Protein AF-A0A8X7CN36-F1 (afdb_monomer)

Sequence (92 aa):
MEANLSTENLKYYPFKGFSLCVLTKSRQVASGILIGVKRELTAEFRIIKAMGVDSDKSEIVHLDVWKCGVHFKNLATYSPPCNHPDFSYVKH

Radius of gyration: 14.41 Å; Cα contacts (8 Å, |Δi|>4): 148; chains: 1; bounding box: 29×36×37 Å

Organism: NCBI:txid2747483

Foldseek 3Di:
DDPQDDPVNVVVVDPPQWDWDKDGADPVDPDIDIDTDGPPKDKDKDWLDHQDPDQARKTKIWMWIDDPNDIDIDIDMDGDPPGDHDCPSDDD

Structure (mmCIF, N/CA/C/O backbone):
data_AF-A0A8X7CN36-F1
#
_entry.id   AF-A0A8X7CN36-F1
#
loop_
_atom_site.group_PDB
_atom_site.id
_atom_site.type_symbol
_atom_site.label_atom_id
_atom_site.label_alt_id
_atom_site.label_comp_id
_atom_site.label_asym_id
_atom_site.label_entity_id
_atom_site.label_seq_id
_atom_site.pdbx_PDB_ins_code
_atom_site.Cartn_x
_atom_site.Cartn_y
_atom_site.Cartn_z
_atom_site.occupancy
_atom_site.B_iso_or_equiv
_atom_site.auth_seq_id
_atom_site.auth_comp_id
_atom_site.auth_asym_id
_atom_site.auth_atom_id
_atom_site.pdbx_PDB_model_num
ATOM 1 N N . MET A 1 1 ? 10.606 21.167 -10.431 1.00 37.94 1 MET A N 1
ATOM 2 C CA . MET A 1 1 ? 10.947 20.744 -9.056 1.00 37.94 1 MET A CA 1
ATOM 3 C C . MET A 1 1 ? 10.173 19.466 -8.785 1.00 37.94 1 MET A C 1
ATOM 5 O O . MET A 1 1 ? 8.960 19.531 -8.647 1.00 37.94 1 MET A O 1
ATOM 9 N N . GLU A 1 2 ? 10.818 18.300 -8.861 1.00 37.31 2 GLU A N 1
ATOM 10 C CA . GLU A 1 2 ? 10.119 17.027 -8.649 1.00 37.31 2 GLU A CA 1
ATOM 11 C C . GLU A 1 2 ? 9.803 16.815 -7.166 1.00 37.31 2 GLU A C 1
ATOM 13 O O . GLU A 1 2 ? 10.691 16.903 -6.314 1.00 37.31 2 GLU A O 1
ATOM 18 N N . ALA A 1 3 ? 8.542 16.497 -6.871 1.00 41.00 3 ALA A N 1
ATOM 19 C CA . ALA A 1 3 ? 8.072 16.140 -5.540 1.00 41.00 3 ALA A CA 1
ATOM 20 C C . ALA A 1 3 ? 8.697 14.801 -5.105 1.00 41.00 3 ALA A C 1
ATOM 22 O O . ALA A 1 3 ? 8.215 13.719 -5.430 1.00 41.00 3 ALA A O 1
ATOM 23 N N . ASN A 1 4 ? 9.827 14.874 -4.405 1.00 56.81 4 ASN A N 1
ATOM 24 C CA . ASN A 1 4 ? 10.488 13.735 -3.776 1.00 56.81 4 ASN A CA 1
ATOM 25 C C . ASN A 1 4 ? 10.044 13.670 -2.308 1.00 56.81 4 ASN A C 1
ATOM 27 O O . ASN A 1 4 ? 10.726 14.185 -1.421 1.00 56.81 4 ASN A O 1
ATOM 31 N N . LEU A 1 5 ? 8.880 13.083 -2.033 1.00 60.81 5 LEU A N 1
ATOM 32 C CA . LEU A 1 5 ? 8.496 12.769 -0.657 1.00 60.81 5 LEU A CA 1
ATOM 33 C C . LEU A 1 5 ? 9.315 11.558 -0.185 1.00 60.81 5 LEU A C 1
ATOM 35 O O . LEU A 1 5 ? 8.963 10.416 -0.463 1.00 60.81 5 LEU A O 1
ATOM 39 N N . SER A 1 6 ? 10.437 11.810 0.492 1.00 68.00 6 SER A N 1
ATOM 40 C CA . SER A 1 6 ? 11.109 10.799 1.313 1.00 68.00 6 SER A CA 1
ATOM 41 C C . SER A 1 6 ? 10.344 10.608 2.627 1.00 68.00 6 SER A C 1
ATOM 43 O O . SER A 1 6 ? 9.581 11.484 3.043 1.00 68.00 6 SER A O 1
ATOM 45 N N . THR A 1 7 ? 10.573 9.494 3.323 1.00 67.69 7 THR A N 1
ATOM 46 C CA . THR A 1 7 ? 10.005 9.240 4.661 1.00 67.69 7 THR A CA 1
ATOM 47 C C . THR A 1 7 ? 10.302 10.392 5.628 1.00 67.69 7 THR A C 1
ATOM 49 O O . THR A 1 7 ? 9.464 10.773 6.439 1.00 67.69 7 THR A O 1
ATOM 52 N N . GLU A 1 8 ? 11.474 11.011 5.481 1.00 70.50 8 GLU A N 1
ATOM 53 C CA . GLU A 1 8 ? 11.931 12.167 6.256 1.00 70.50 8 GLU A CA 1
ATOM 54 C C . GLU A 1 8 ? 11.147 13.447 5.944 1.00 70.50 8 GLU A C 1
ATOM 56 O O . GLU A 1 8 ? 10.979 14.298 6.819 1.00 70.50 8 GLU A O 1
ATOM 61 N N . ASN A 1 9 ? 10.642 13.574 4.713 1.00 75.31 9 ASN A N 1
ATOM 62 C CA . ASN A 1 9 ? 9.845 14.713 4.273 1.00 75.31 9 ASN A CA 1
ATOM 63 C C . ASN A 1 9 ? 8.385 14.616 4.731 1.00 75.31 9 ASN A C 1
ATOM 65 O O . ASN A 1 9 ? 7.713 15.644 4.795 1.00 75.31 9 ASN A O 1
ATOM 69 N N . LEU A 1 10 ? 7.895 13.428 5.112 1.00 75.00 10 LEU A N 1
ATOM 70 C CA . LEU A 1 10 ? 6.517 13.243 5.590 1.00 75.00 10 LEU A CA 1
ATOM 71 C C . LEU A 1 10 ? 6.189 14.108 6.814 1.00 75.00 10 LEU A C 1
ATOM 73 O O . LEU A 1 10 ? 5.044 14.522 6.977 1.00 75.00 10 LEU A O 1
ATOM 77 N N . LYS A 1 11 ? 7.190 14.455 7.637 1.00 75.75 11 LYS A N 1
ATOM 78 C CA . LYS A 1 11 ? 7.014 15.363 8.784 1.00 75.75 11 LYS A CA 1
ATOM 79 C C . LYS A 1 11 ? 6.528 16.763 8.385 1.00 75.75 11 LYS A C 1
ATOM 81 O O . LYS A 1 11 ? 5.925 17.446 9.205 1.00 75.75 11 LYS A O 1
ATOM 86 N N . TYR A 1 12 ? 6.766 17.177 7.138 1.00 78.62 12 TYR A N 1
ATOM 87 C CA . TYR A 1 12 ? 6.325 18.466 6.598 1.00 78.62 12 TYR A CA 1
ATOM 88 C C . TYR A 1 12 ? 4.913 18.425 5.998 1.00 78.62 12 TYR A C 1
ATOM 90 O O . TYR A 1 12 ? 4.361 19.476 5.685 1.00 78.62 12 TYR A O 1
ATOM 98 N N . TYR A 1 13 ? 4.308 17.238 5.873 1.00 76.88 13 TYR A N 1
ATOM 99 C CA . TYR A 1 13 ? 2.967 17.043 5.317 1.00 76.88 13 TYR A CA 1
ATOM 100 C C . TYR A 1 13 ? 2.053 16.385 6.358 1.00 76.88 13 TYR A C 1
ATOM 102 O O . TYR A 1 13 ? 1.716 15.204 6.243 1.00 76.88 13 TYR A O 1
ATOM 110 N N . PRO A 1 14 ? 1.659 17.115 7.418 1.00 80.75 14 PRO A N 1
ATOM 111 C CA . PRO A 1 14 ? 0.830 16.551 8.468 1.00 80.75 14 PRO A CA 1
ATOM 112 C C . PRO A 1 14 ? -0.605 16.336 7.973 1.00 80.75 14 PRO A C 1
ATOM 114 O O . PRO A 1 14 ? -1.405 17.266 7.886 1.00 80.75 14 PRO A O 1
ATOM 117 N N . PHE A 1 15 ? -0.972 15.079 7.729 1.00 87.88 15 PHE A N 1
ATOM 118 C CA . PHE A 1 15 ? -2.369 14.687 7.555 1.00 87.88 15 PHE A CA 1
ATOM 119 C C . PHE A 1 15 ? -3.001 14.490 8.938 1.00 87.88 15 PHE A C 1
ATOM 121 O O . PHE A 1 15 ? -2.832 13.455 9.591 1.00 87.88 15 PHE A O 1
ATOM 128 N N . LYS A 1 16 ? -3.688 15.527 9.432 1.00 92.12 16 LYS A N 1
ATOM 129 C CA . LYS A 1 16 ? -4.288 15.529 10.775 1.00 92.12 16 LYS A CA 1
ATOM 130 C C . LYS A 1 16 ? -5.255 14.352 10.938 1.00 92.12 16 LYS A C 1
ATOM 132 O O . LYS A 1 16 ? -6.146 14.161 10.121 1.00 92.12 16 LYS A O 1
ATOM 137 N N . GLY A 1 17 ? -5.086 13.587 12.016 1.00 95.25 17 GLY A N 1
ATOM 138 C CA . GLY A 1 17 ? -5.912 12.409 12.305 1.00 95.25 17 GLY A CA 1
ATOM 139 C C . GLY A 1 17 ? -5.476 11.129 11.587 1.00 95.25 17 GLY A C 1
ATOM 140 O O . GLY A 1 17 ? -6.085 10.088 11.811 1.00 95.25 17 GLY A O 1
ATOM 141 N N . PHE A 1 18 ? -4.404 11.172 10.790 1.00 94.38 18 PHE A N 1
ATOM 142 C CA . PHE A 1 18 ? -3.866 10.006 10.098 1.00 94.38 18 PHE A CA 1
ATOM 143 C C . PHE A 1 18 ? -2.438 9.679 10.559 1.00 94.38 18 PHE A C 1
ATOM 145 O O . PHE A 1 18 ? -1.681 10.548 11.015 1.00 94.38 18 PHE A O 1
ATOM 152 N N . SER A 1 19 ? -2.105 8.398 10.471 1.00 91.31 19 SER A N 1
ATOM 153 C CA . SER A 1 19 ? -0.754 7.852 10.384 1.00 91.31 19 SER A CA 1
ATOM 154 C C . SER A 1 19 ? -0.469 7.570 8.911 1.00 91.31 19 SER A C 1
ATOM 156 O O . SER A 1 19 ? -1.358 7.122 8.186 1.00 91.31 19 SER A O 1
ATOM 158 N N . LEU A 1 20 ? 0.745 7.864 8.454 1.00 91.44 20 LEU A N 1
ATOM 159 C CA . LEU A 1 20 ? 1.120 7.711 7.050 1.00 91.44 20 LEU A CA 1
ATOM 160 C C . LEU A 1 20 ? 2.008 6.486 6.867 1.00 91.44 20 LEU A C 1
ATOM 162 O O . LEU A 1 20 ? 3.004 6.330 7.572 1.00 91.44 20 LEU A O 1
ATOM 166 N N . CYS A 1 21 ? 1.668 5.663 5.885 1.00 90.69 21 CYS A N 1
ATOM 167 C CA . CYS A 1 21 ? 2.488 4.568 5.389 1.00 90.69 21 CYS A CA 1
ATOM 168 C C . CYS A 1 21 ? 2.979 4.935 3.990 1.00 90.69 21 CYS A C 1
ATOM 170 O O . CYS A 1 21 ? 2.201 5.449 3.184 1.00 90.69 21 CYS A O 1
ATOM 172 N N . VAL A 1 22 ? 4.254 4.689 3.692 1.00 90.19 22 VAL A N 1
ATOM 173 C CA . VAL A 1 22 ? 4.843 5.092 2.413 1.00 90.19 22 VAL A CA 1
ATOM 174 C C . VAL A 1 22 ? 5.672 3.971 1.801 1.00 90.19 22 VAL A C 1
ATOM 176 O O . VAL A 1 22 ? 6.499 3.352 2.468 1.00 90.19 22 VAL A O 1
ATOM 179 N N . LEU A 1 23 ? 5.467 3.754 0.507 1.00 90.31 23 LEU A N 1
ATOM 180 C CA . LEU A 1 23 ? 6.440 3.165 -0.399 1.00 90.31 23 LEU A CA 1
ATOM 181 C C . LEU A 1 23 ? 7.038 4.319 -1.205 1.00 90.31 23 LEU A C 1
ATOM 183 O O . LEU A 1 23 ? 6.351 4.943 -2.014 1.00 90.31 23 LEU A O 1
ATOM 187 N N . THR A 1 24 ? 8.296 4.654 -0.930 1.00 85.25 24 THR A N 1
ATOM 188 C CA . THR A 1 24 ? 8.982 5.754 -1.614 1.00 85.25 24 THR A CA 1
ATOM 189 C C . THR A 1 24 ? 9.320 5.373 -3.045 1.00 85.25 24 THR A C 1
ATOM 191 O O . THR A 1 24 ? 9.697 4.233 -3.312 1.00 85.25 24 THR A O 1
ATOM 194 N N . LYS A 1 25 ? 9.282 6.360 -3.938 1.00 79.00 25 LYS A N 1
ATOM 195 C CA . LYS A 1 25 ? 9.624 6.176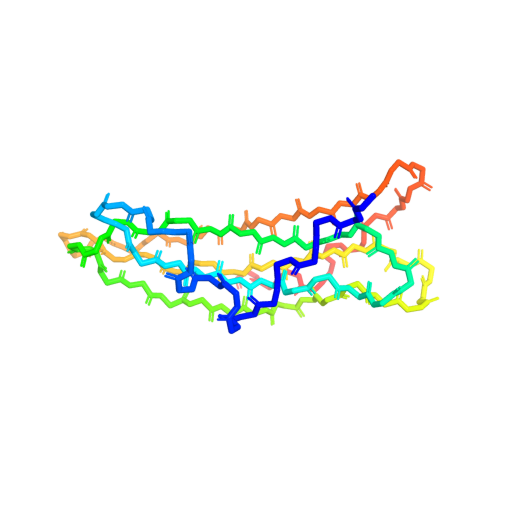 -5.345 1.00 79.00 25 LYS A CA 1
ATOM 196 C C . LYS A 1 25 ? 11.037 5.635 -5.552 1.00 79.00 25 LYS A C 1
ATOM 198 O O . LYS A 1 25 ? 11.973 6.030 -4.851 1.00 79.00 25 LYS A O 1
ATOM 203 N N . SER A 1 26 ? 11.209 4.813 -6.582 1.00 71.31 26 SER A N 1
ATOM 204 C CA . SER A 1 26 ? 12.542 4.501 -7.104 1.00 71.31 26 SER A CA 1
ATOM 205 C C . SER A 1 26 ? 13.152 5.737 -7.784 1.00 71.31 26 SER A C 1
ATOM 207 O O . SER A 1 26 ? 12.447 6.517 -8.421 1.00 71.31 26 SER A O 1
ATOM 209 N N . ARG A 1 27 ? 14.477 5.931 -7.683 1.00 64.50 27 ARG A N 1
ATOM 210 C CA . ARG A 1 27 ? 15.179 7.116 -8.233 1.00 64.50 27 ARG A CA 1
ATOM 211 C C . ARG A 1 27 ? 14.966 7.321 -9.736 1.00 64.50 27 ARG A C 1
ATOM 213 O O . ARG A 1 27 ? 15.104 8.443 -10.206 1.00 64.50 27 ARG A O 1
ATOM 220 N N . GLN A 1 28 ? 14.673 6.254 -10.477 1.00 66.31 28 GLN A N 1
ATOM 221 C CA . GLN A 1 28 ? 14.534 6.293 -11.935 1.00 66.31 28 GLN A CA 1
ATOM 222 C C . GLN A 1 28 ? 13.082 6.411 -12.421 1.00 66.31 28 GLN A C 1
ATOM 224 O O . GLN A 1 28 ? 12.867 6.694 -13.596 1.00 66.31 28 GLN A O 1
ATOM 229 N N . VAL A 1 29 ? 12.084 6.211 -11.552 1.00 67.50 29 VAL A N 1
ATOM 230 C CA . VAL A 1 29 ? 10.664 6.197 -11.936 1.00 67.50 29 VAL A CA 1
ATOM 231 C C . VAL A 1 29 ? 9.869 7.045 -10.951 1.00 67.50 29 VAL A C 1
ATOM 233 O O . VAL A 1 29 ? 9.869 6.761 -9.753 1.00 67.50 29 VAL A O 1
ATOM 236 N N . ALA A 1 30 ? 9.145 8.052 -11.447 1.00 73.75 30 ALA A N 1
ATOM 237 C CA . ALA A 1 30 ? 8.192 8.844 -10.665 1.00 73.75 30 ALA A CA 1
ATOM 238 C C . ALA A 1 30 ? 6.978 7.986 -10.247 1.00 73.75 30 ALA A C 1
ATOM 240 O O . ALA A 1 30 ? 5.902 8.068 -10.828 1.00 73.75 30 ALA A O 1
ATOM 241 N N . SER A 1 31 ? 7.206 7.118 -9.266 1.00 81.50 31 SER A N 1
ATOM 242 C CA . SER A 1 31 ? 6.299 6.102 -8.717 1.00 81.50 31 SER A CA 1
ATOM 243 C C . SER A 1 31 ? 6.156 6.298 -7.202 1.00 81.50 31 SER A C 1
ATOM 245 O O . SER A 1 31 ? 6.593 7.325 -6.689 1.00 81.50 31 SER A O 1
ATOM 247 N N . GLY A 1 32 ? 5.537 5.379 -6.474 1.00 87.56 32 GLY A N 1
ATOM 248 C CA . GLY A 1 32 ? 5.395 5.442 -5.025 1.00 87.56 32 GLY A CA 1
ATOM 249 C C . GLY A 1 32 ? 3.940 5.482 -4.574 1.00 87.56 32 GLY A C 1
ATOM 250 O O . GLY A 1 32 ? 3.048 5.991 -5.253 1.00 87.56 32 GLY A O 1
ATOM 251 N N . ILE A 1 33 ? 3.712 4.952 -3.377 1.00 91.12 33 ILE A N 1
ATOM 252 C CA . ILE A 1 33 ? 2.385 4.818 -2.781 1.00 91.12 33 ILE A CA 1
ATOM 253 C C . ILE A 1 33 ? 2.409 5.476 -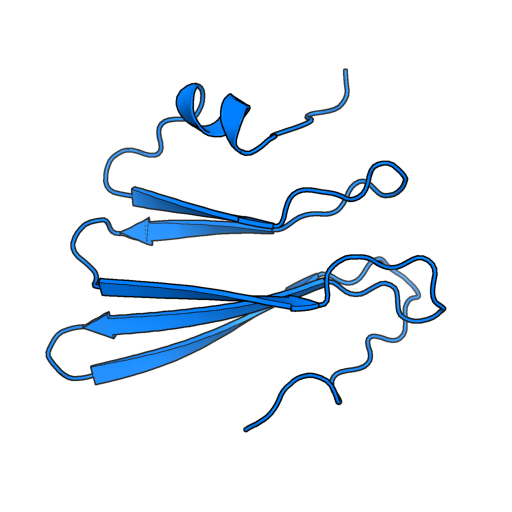1.402 1.00 91.12 33 ILE A C 1
ATOM 255 O O . ILE A 1 33 ? 3.240 5.139 -0.561 1.00 91.12 33 ILE A O 1
ATOM 259 N N . LEU A 1 34 ? 1.478 6.400 -1.160 1.00 91.62 34 LEU A N 1
ATOM 260 C CA . LEU A 1 34 ? 1.227 6.997 0.152 1.00 91.62 34 LEU A CA 1
ATOM 261 C C . LEU A 1 34 ? -0.167 6.579 0.619 1.00 91.62 34 LEU A C 1
ATOM 263 O O . LEU A 1 34 ? -1.152 6.842 -0.069 1.00 91.62 34 LEU A O 1
ATOM 267 N N . ILE A 1 35 ? -0.254 5.965 1.797 1.00 93.38 35 ILE A N 1
ATOM 268 C CA . ILE A 1 35 ? -1.527 5.570 2.403 1.00 93.38 35 ILE A CA 1
ATOM 269 C C . ILE A 1 35 ? -1.698 6.292 3.734 1.00 93.38 35 ILE A C 1
ATOM 271 O O . ILE A 1 35 ? -0.841 6.216 4.614 1.00 93.38 35 ILE A O 1
ATOM 275 N N . GLY A 1 36 ? -2.827 6.981 3.883 1.00 94.06 36 GLY A N 1
ATOM 276 C CA . GLY A 1 36 ? -3.269 7.523 5.160 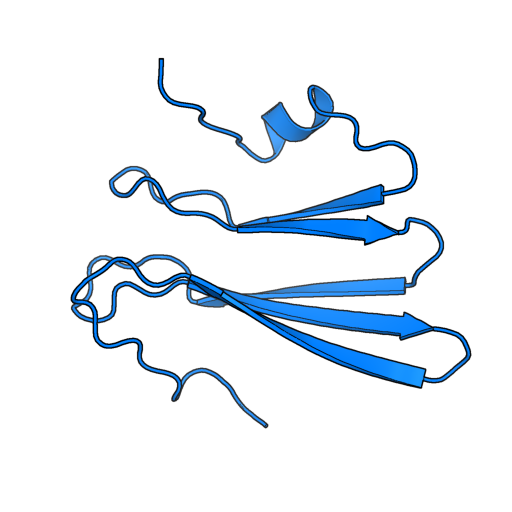1.00 94.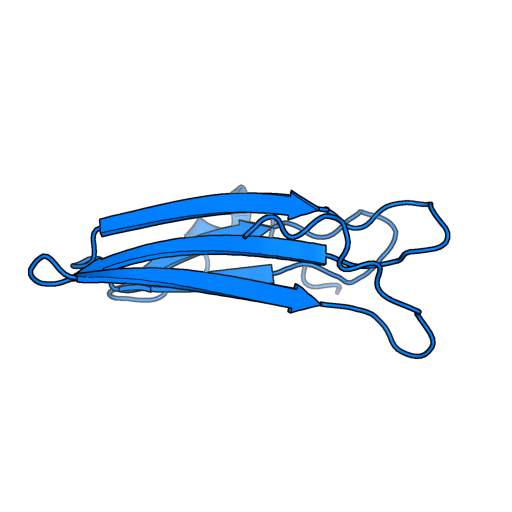06 36 GLY A CA 1
ATOM 277 C C . GLY A 1 36 ? -4.178 6.532 5.876 1.00 94.06 36 GLY A C 1
ATOM 278 O O . GLY A 1 36 ? -5.262 6.221 5.389 1.00 94.06 36 GLY A O 1
ATOM 279 N N . VAL A 1 37 ? -3.775 6.091 7.064 1.00 95.12 37 VAL A N 1
ATOM 280 C CA . VAL A 1 37 ? -4.608 5.284 7.964 1.00 95.12 37 VAL A CA 1
ATOM 281 C C . VAL A 1 37 ? -5.084 6.163 9.106 1.00 95.12 37 VAL A C 1
ATOM 283 O O . VAL A 1 37 ? -4.281 6.876 9.701 1.00 95.12 37 VAL A O 1
ATOM 286 N N . LYS A 1 38 ? -6.379 6.143 9.434 1.00 96.00 38 LYS A N 1
ATOM 287 C CA . LYS A 1 38 ? -6.869 6.879 10.607 1.00 96.00 38 LYS A CA 1
ATOM 288 C C . LYS A 1 38 ? -6.120 6.430 11.860 1.00 96.00 38 LYS A C 1
ATOM 290 O O . LYS A 1 38 ? -5.984 5.237 12.104 1.00 96.00 38 LYS A O 1
ATOM 295 N N . ARG A 1 39 ? -5.669 7.389 12.668 1.00 95.25 39 ARG A N 1
ATOM 296 C CA . ARG A 1 39 ? -4.775 7.152 13.813 1.00 95.25 39 ARG A CA 1
ATOM 297 C C . ARG A 1 39 ? -5.420 6.314 14.928 1.00 95.25 39 ARG A C 1
ATOM 299 O O . ARG A 1 39 ? -4.712 5.715 15.724 1.00 95.25 39 ARG A O 1
ATOM 306 N N . GLU A 1 40 ? -6.751 6.272 14.966 1.00 96.06 40 GLU A N 1
ATOM 307 C CA . GLU A 1 40 ? -7.549 5.427 15.865 1.00 96.06 40 GLU A CA 1
ATOM 308 C C . GLU A 1 40 ? -7.599 3.942 15.462 1.00 96.06 40 GLU A C 1
ATOM 310 O O . GLU A 1 40 ? -8.087 3.120 16.234 1.00 96.06 40 GLU A O 1
ATOM 315 N N . LEU A 1 41 ? -7.139 3.593 14.257 1.00 96.81 41 LEU A N 1
ATOM 316 C CA . LEU A 1 41 ? -7.141 2.221 13.760 1.00 96.81 41 LEU A CA 1
ATOM 317 C C . LEU A 1 41 ? -5.781 1.568 13.992 1.00 96.81 41 LEU A C 1
ATOM 319 O O . LEU A 1 41 ? -4.732 2.176 13.773 1.00 96.81 41 LEU A O 1
ATOM 323 N N . THR A 1 42 ? -5.805 0.294 14.369 1.00 96.56 42 THR A N 1
ATOM 324 C CA . THR A 1 42 ? -4.615 -0.554 14.312 1.00 96.56 42 THR A CA 1
ATOM 325 C C . THR A 1 42 ? -4.409 -0.979 12.866 1.00 96.56 42 THR A C 1
ATOM 327 O O . THR A 1 42 ? -5.351 -1.442 12.220 1.00 96.56 42 THR A O 1
ATOM 330 N N . ALA A 1 43 ? -3.193 -0.823 12.350 1.00 96.94 43 ALA A N 1
ATOM 331 C CA . ALA A 1 43 ? -2.858 -1.243 11.000 1.00 96.94 43 ALA A CA 1
ATOM 332 C C . ALA A 1 43 ? -1.413 -1.725 10.893 1.00 96.94 43 ALA A C 1
ATOM 334 O O . ALA A 1 43 ? -0.542 -1.276 11.638 1.00 96.94 43 ALA A O 1
ATOM 335 N N . GLU A 1 44 ? -1.174 -2.610 9.932 1.00 96.69 44 GLU A N 1
ATOM 336 C CA . GLU A 1 44 ? 0.142 -3.122 9.582 1.00 96.69 44 GLU A CA 1
ATOM 337 C C . GLU A 1 44 ? 0.363 -2.937 8.083 1.00 96.69 44 GLU A C 1
ATOM 339 O O . GLU A 1 44 ? -0.435 -3.375 7.256 1.00 96.69 44 GLU A O 1
ATOM 344 N N . PHE A 1 45 ? 1.456 -2.265 7.736 1.00 95.25 45 PHE A N 1
ATOM 345 C CA . PHE A 1 45 ? 1.827 -1.982 6.359 1.00 95.25 45 PHE A CA 1
ATOM 346 C C . PHE A 1 45 ? 3.024 -2.833 5.954 1.00 95.25 45 PHE A C 1
ATOM 348 O O . PHE A 1 45 ? 4.058 -2.818 6.623 1.00 95.25 45 PHE A O 1
ATOM 355 N N . ARG A 1 46 ? 2.899 -3.536 4.829 1.00 95.25 46 ARG A N 1
ATOM 356 C CA . ARG A 1 46 ? 3.965 -4.352 4.248 1.00 95.25 46 ARG A CA 1
ATOM 357 C C . ARG A 1 46 ? 4.119 -4.029 2.771 1.00 95.25 46 ARG A C 1
ATOM 359 O O . ARG A 1 46 ? 3.149 -4.007 2.016 1.00 95.25 46 ARG A O 1
ATOM 366 N N . ILE A 1 47 ? 5.356 -3.824 2.341 1.00 93.00 47 ILE A N 1
ATOM 367 C CA . ILE A 1 47 ? 5.687 -3.713 0.921 1.00 93.00 47 ILE A CA 1
ATOM 368 C C . ILE A 1 47 ? 5.820 -5.138 0.382 1.00 93.00 47 ILE A C 1
ATOM 370 O O . ILE A 1 47 ? 6.667 -5.891 0.855 1.00 93.00 47 ILE A O 1
ATOM 374 N N . ILE A 1 48 ? 4.974 -5.510 -0.580 1.00 93.25 48 ILE A N 1
ATOM 375 C CA . ILE A 1 48 ? 5.069 -6.805 -1.271 1.00 93.25 48 ILE A CA 1
ATOM 376 C C . ILE A 1 48 ? 6.078 -6.689 -2.412 1.00 93.25 48 ILE A C 1
ATOM 378 O O . ILE A 1 48 ? 6.954 -7.537 -2.560 1.00 93.25 48 ILE A O 1
ATOM 382 N N . LYS A 1 49 ? 5.955 -5.625 -3.209 1.00 89.75 49 LYS A N 1
ATOM 383 C CA . LYS A 1 49 ? 6.802 -5.370 -4.370 1.00 89.75 49 LYS A CA 1
ATOM 384 C C . LYS A 1 49 ? 7.027 -3.873 -4.535 1.00 89.75 49 LYS A C 1
ATOM 386 O O . LYS A 1 49 ? 6.077 -3.094 -4.535 1.00 89.75 49 LYS A O 1
ATOM 391 N N . ALA A 1 50 ? 8.288 -3.481 -4.669 1.00 88.62 50 ALA A N 1
ATOM 392 C CA . ALA A 1 50 ? 8.682 -2.126 -5.038 1.00 88.62 50 ALA A CA 1
ATOM 393 C C . ALA A 1 50 ? 8.970 -2.049 -6.545 1.00 88.62 50 AL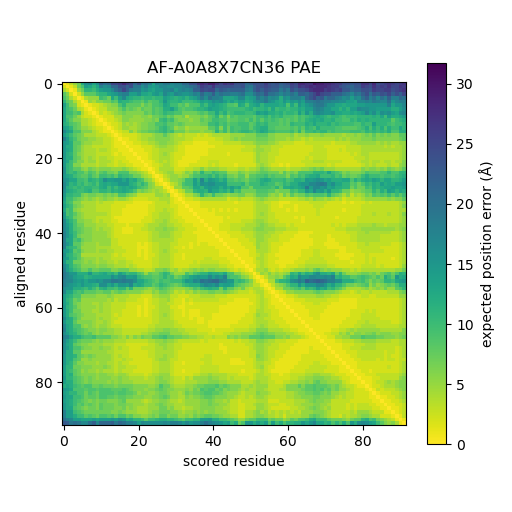A A C 1
ATOM 395 O O . ALA A 1 50 ? 9.186 -3.076 -7.191 1.00 88.62 50 ALA A O 1
ATOM 396 N N . MET A 1 51 ? 9.009 -0.833 -7.092 1.00 87.00 51 MET A N 1
ATOM 397 C CA . MET A 1 51 ? 9.328 -0.609 -8.500 1.00 87.00 51 MET A CA 1
ATOM 398 C C . MET A 1 51 ? 10.739 -1.126 -8.830 1.00 87.00 51 MET A C 1
ATOM 400 O O . MET A 1 51 ? 11.734 -0.595 -8.328 1.00 87.00 51 MET A O 1
ATOM 404 N N . GLY A 1 52 ? 10.813 -2.161 -9.669 1.00 76.06 52 GLY A N 1
ATOM 405 C CA . GLY A 1 52 ? 12.057 -2.804 -10.102 1.00 76.06 52 GLY A CA 1
ATOM 406 C C . GLY A 1 52 ? 12.600 -2.276 -11.435 1.00 76.06 52 GLY A C 1
ATOM 407 O O . GLY A 1 52 ? 11.996 -1.418 -12.079 1.00 76.06 52 GLY A O 1
ATOM 408 N N . VAL A 1 53 ? 13.754 -2.814 -11.845 1.00 65.25 53 VAL A N 1
ATOM 409 C CA . VAL A 1 53 ? 14.350 -2.606 -13.187 1.00 65.25 53 VAL A CA 1
ATOM 410 C C . VAL A 1 53 ? 13.823 -3.642 -14.195 1.00 65.25 53 VAL A C 1
ATOM 412 O O . VAL A 1 53 ? 14.059 -3.535 -15.397 1.00 65.25 53 VAL A O 1
ATOM 415 N N . ASP A 1 54 ? 13.095 -4.637 -13.694 1.00 68.25 54 ASP A N 1
ATOM 416 C CA . ASP A 1 54 ? 12.602 -5.785 -14.441 1.00 68.25 54 ASP A CA 1
ATOM 417 C C . ASP A 1 54 ? 11.449 -5.397 -15.384 1.00 68.25 54 ASP A C 1
ATOM 419 O O . ASP A 1 54 ? 10.937 -4.272 -15.367 1.00 68.25 54 ASP A O 1
ATOM 423 N N . SER A 1 55 ? 11.034 -6.338 -16.236 1.00 72.44 55 SER A N 1
ATOM 424 C CA . SER A 1 55 ? 9.939 -6.123 -17.189 1.00 72.44 55 SER A CA 1
ATOM 425 C C . SER A 1 55 ? 8.618 -5.778 -16.503 1.00 72.44 55 SER A C 1
ATOM 427 O O . SER A 1 55 ? 7.886 -4.939 -17.024 1.00 72.44 55 SER A O 1
ATOM 429 N N . ASP A 1 56 ? 8.336 -6.371 -15.338 1.00 82.06 56 ASP A N 1
ATOM 430 C CA . ASP A 1 56 ? 7.184 -6.003 -14.522 1.00 82.06 56 ASP A CA 1
ATOM 431 C C . ASP A 1 56 ? 7.481 -4.764 -13.668 1.00 82.06 56 ASP A C 1
ATOM 433 O O . ASP A 1 56 ? 7.987 -4.819 -12.537 1.00 82.06 56 ASP A O 1
ATOM 437 N N . LYS A 1 57 ? 7.057 -3.627 -14.205 1.00 86.25 57 LYS A N 1
ATOM 438 C CA . LYS A 1 57 ? 7.081 -2.341 -13.520 1.00 86.25 57 LYS A CA 1
ATOM 439 C C . LYS A 1 57 ? 5.813 -2.191 -12.694 1.00 86.25 57 LYS A C 1
ATOM 441 O O . LYS A 1 57 ? 4.915 -1.474 -13.091 1.00 86.25 57 LYS A O 1
ATOM 446 N N . SER A 1 58 ? 5.698 -2.868 -11.563 1.00 89.38 58 SER A N 1
ATOM 447 C CA . SER A 1 58 ? 4.564 -2.690 -10.647 1.00 89.38 58 SER A CA 1
ATOM 448 C C . SER A 1 58 ? 5.024 -2.510 -9.209 1.00 89.38 58 SER A C 1
ATOM 450 O O . SER A 1 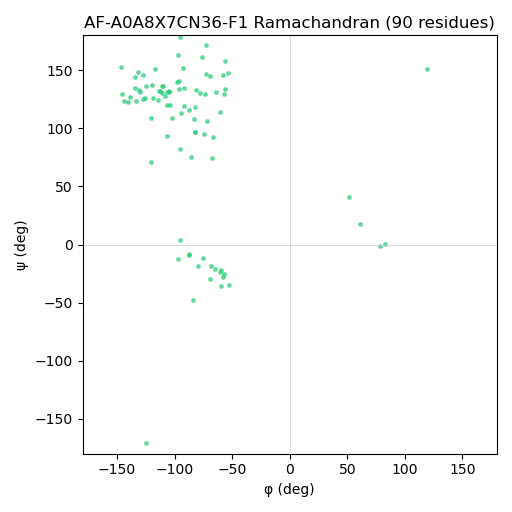58 ? 6.050 -3.051 -8.791 1.00 89.38 58 SER A O 1
ATOM 452 N N . GLU A 1 59 ? 4.246 -1.739 -8.463 1.00 92.19 59 GLU A N 1
ATOM 453 C CA . GLU A 1 59 ? 4.338 -1.590 -7.019 1.00 92.19 59 GLU A CA 1
ATOM 454 C C . GLU A 1 59 ? 3.112 -2.231 -6.389 1.00 92.19 59 GLU A C 1
ATOM 456 O O . GLU A 1 59 ? 1.989 -2.052 -6.868 1.00 92.19 59 GLU A O 1
ATOM 461 N N . ILE A 1 60 ? 3.326 -2.987 -5.319 1.00 93.00 60 ILE A N 1
ATOM 462 C CA . ILE A 1 60 ? 2.269 -3.686 -4.597 1.00 93.00 60 ILE A CA 1
ATOM 463 C C . ILE A 1 60 ? 2.553 -3.555 -3.104 1.00 93.00 60 ILE A C 1
ATOM 465 O O . ILE A 1 60 ? 3.634 -3.904 -2.619 1.00 93.00 60 ILE A O 1
ATOM 469 N N . VAL A 1 61 ? 1.562 -3.075 -2.362 1.00 95.19 61 VAL A N 1
ATOM 470 C CA . VAL A 1 61 ? 1.605 -2.973 -0.904 1.00 95.19 61 VAL A CA 1
ATOM 471 C C . VAL A 1 61 ? 0.380 -3.641 -0.295 1.00 95.19 61 VAL A C 1
ATOM 473 O O . VAL A 1 61 ? -0.716 -3.598 -0.855 1.00 95.19 61 VAL A O 1
ATOM 476 N N . HIS A 1 62 ? 0.581 -4.243 0.870 1.00 96.31 62 HIS A N 1
ATOM 477 C CA . HIS A 1 62 ? -0.467 -4.796 1.713 1.00 96.31 62 HIS A CA 1
ATOM 478 C C . HIS A 1 62 ? -0.651 -3.883 2.920 1.00 96.31 62 HIS A C 1
ATOM 480 O O . HIS A 1 62 ? 0.317 -3.519 3.591 1.00 96.31 62 HIS A O 1
ATOM 486 N N . LEU A 1 63 ? -1.899 -3.530 3.198 1.00 97.06 63 LEU A N 1
ATOM 487 C CA . LEU A 1 63 ? -2.318 -2.899 4.432 1.00 97.06 63 LEU A CA 1
ATOM 488 C C . LEU A 1 63 ? -3.364 -3.763 5.141 1.00 97.06 63 LEU A C 1
ATOM 490 O O . LEU A 1 63 ? -4.524 -3.835 4.723 1.00 97.06 63 LEU A O 1
ATOM 494 N N . ASP A 1 64 ? -2.959 -4.360 6.250 1.00 97.38 64 ASP A N 1
ATOM 495 C CA . ASP A 1 64 ? -3.888 -4.940 7.204 1.00 97.38 64 ASP A CA 1
ATOM 496 C C . ASP A 1 64 ? -4.443 -3.829 8.102 1.00 97.38 64 ASP A C 1
ATOM 498 O O . ASP A 1 64 ? -3.692 -2.995 8.607 1.00 97.38 64 ASP A O 1
ATOM 502 N N . VAL A 1 65 ? -5.762 -3.796 8.297 1.00 97.69 65 VAL A N 1
ATOM 503 C CA . VAL A 1 65 ? -6.442 -2.845 9.188 1.00 97.69 65 VAL A CA 1
ATOM 504 C C . VAL A 1 65 ? -7.389 -3.607 10.100 1.00 97.69 65 VAL A C 1
ATOM 506 O O . VAL A 1 65 ? -8.208 -4.397 9.632 1.00 97.69 65 VAL A O 1
ATOM 509 N N . TRP A 1 66 ? -7.332 -3.332 11.398 1.00 98.00 66 TRP A N 1
ATOM 510 C CA . TRP A 1 66 ? -8.238 -3.908 12.384 1.00 98.00 66 TRP A CA 1
ATOM 511 C C . TRP A 1 66 ? -9.173 -2.836 12.937 1.00 98.00 66 TRP A C 1
ATOM 513 O O . TRP A 1 66 ? -8.742 -1.762 13.363 1.00 98.00 66 TRP A O 1
ATOM 523 N N . LYS A 1 67 ? -10.473 -3.140 12.950 1.00 96.00 67 LYS A N 1
ATOM 524 C CA . LYS A 1 67 ? -11.506 -2.274 13.526 1.00 96.00 67 LYS A CA 1
ATOM 525 C C . LYS A 1 67 ? -12.587 -3.117 14.188 1.00 96.00 67 LYS A C 1
ATOM 527 O O . LYS A 1 67 ? -13.215 -3.936 13.527 1.00 96.00 67 LYS A O 1
ATOM 532 N N . CYS A 1 68 ? -12.833 -2.885 15.478 1.00 95.00 68 CYS A N 1
ATOM 533 C CA . CYS A 1 68 ? -13.910 -3.540 16.235 1.00 95.00 68 CYS A CA 1
ATOM 534 C C . CYS A 1 68 ? -13.903 -5.081 16.117 1.00 95.00 68 CYS A C 1
ATOM 536 O O . CYS A 1 68 ? -14.951 -5.693 15.953 1.00 95.00 68 CYS A O 1
ATOM 538 N N . GLY A 1 69 ? -12.719 -5.702 16.154 1.00 93.38 69 GLY A N 1
ATOM 539 C CA . GLY A 1 69 ? -12.567 -7.157 16.015 1.00 93.38 69 GLY A CA 1
ATOM 540 C C . GLY A 1 69 ? -12.655 -7.688 14.579 1.00 93.38 69 GLY A C 1
ATOM 541 O O . GLY A 1 69 ? -12.472 -8.882 14.369 1.00 93.38 69 GLY A O 1
ATOM 542 N N . VAL A 1 70 ? -12.884 -6.823 13.587 1.00 97.44 70 VAL A N 1
ATOM 543 C CA . VAL A 1 70 ? -12.869 -7.182 12.164 1.00 97.44 70 VAL A CA 1
ATOM 544 C C . VAL A 1 70 ? -11.503 -6.863 11.565 1.00 97.44 70 VAL A C 1
ATOM 546 O O . VAL A 1 70 ? -10.960 -5.778 11.787 1.00 97.44 70 VAL A O 1
ATOM 549 N N . HIS A 1 71 ? -10.964 -7.808 10.794 1.00 96.94 71 HIS A N 1
ATOM 550 C CA . HIS A 1 71 ? -9.703 -7.681 10.067 1.00 96.94 71 HIS A CA 1
ATOM 551 C C . HIS A 1 71 ? -9.971 -7.451 8.575 1.00 96.94 71 HIS A C 1
ATOM 553 O O . HIS A 1 71 ? -10.597 -8.276 7.913 1.00 96.94 71 HIS A O 1
ATOM 559 N N . PHE A 1 72 ? -9.495 -6.322 8.055 1.00 96.06 72 PHE A N 1
ATOM 560 C CA . PHE A 1 72 ? -9.568 -5.945 6.648 1.00 96.06 72 PHE A CA 1
ATOM 561 C C . PHE A 1 72 ? -8.185 -6.076 6.013 1.00 96.06 72 PHE A C 1
ATOM 563 O O . PHE A 1 72 ? -7.249 -5.388 6.423 1.00 96.06 72 PHE A O 1
ATOM 570 N N . LYS A 1 73 ? -8.077 -6.920 4.987 1.00 95.44 73 LYS A N 1
ATOM 571 C CA . LYS A 1 73 ? -6.880 -7.056 4.151 1.00 95.44 73 LYS A CA 1
ATOM 572 C C . LYS A 1 73 ? -7.037 -6.168 2.922 1.00 95.44 73 LYS A C 1
ATOM 574 O O . LYS A 1 73 ? -7.915 -6.418 2.097 1.00 95.44 73 LYS A O 1
ATOM 579 N N . ASN A 1 74 ? -6.223 -5.126 2.806 1.00 95.00 74 ASN A N 1
ATOM 580 C CA . ASN A 1 74 ? -6.278 -4.186 1.689 1.00 95.00 74 ASN A CA 1
ATOM 581 C C . ASN A 1 74 ? -5.001 -4.309 0.865 1.00 95.00 74 ASN A C 1
ATOM 583 O O . ASN A 1 74 ? -3.899 -4.275 1.406 1.00 95.00 74 ASN A O 1
ATOM 587 N N . LEU A 1 75 ? -5.149 -4.400 -0.451 1.00 94.75 75 LEU A N 1
ATOM 588 C CA . LEU A 1 75 ? -4.034 -4.367 -1.387 1.00 94.75 75 LEU A CA 1
ATOM 589 C C . LEU A 1 75 ? -4.132 -3.087 -2.204 1.00 94.75 75 LEU A C 1
ATOM 591 O O . LEU A 1 75 ? -5.196 -2.762 -2.729 1.00 94.75 75 LEU A O 1
ATOM 595 N N . ALA A 1 76 ? -3.019 -2.373 -2.314 1.00 93.56 76 ALA A N 1
ATOM 596 C CA . ALA A 1 76 ? -2.897 -1.250 -3.228 1.00 93.56 76 ALA A CA 1
ATOM 597 C C . ALA A 1 76 ? -1.780 -1.546 -4.221 1.00 93.56 76 ALA A C 1
ATOM 599 O O . ALA A 1 76 ? -0.716 -2.048 -3.852 1.00 93.56 76 ALA A O 1
ATOM 600 N N . THR A 1 77 ? -2.038 -1.238 -5.487 1.00 92.38 77 THR A N 1
ATOM 601 C CA . THR A 1 77 ? -1.078 -1.441 -6.561 1.00 92.38 77 THR A CA 1
ATOM 602 C C . THR A 1 77 ? -1.005 -0.219 -7.455 1.00 92.38 77 THR A C 1
ATOM 604 O O . THR A 1 77 ? -2.009 0.451 -7.702 1.00 92.38 77 THR A O 1
ATOM 607 N N . TYR A 1 78 ? 0.200 0.058 -7.933 1.00 90.75 78 TYR A N 1
ATOM 608 C CA . TYR A 1 78 ? 0.444 1.004 -9.004 1.00 90.75 78 TYR A CA 1
ATOM 609 C C . TYR A 1 78 ? 1.213 0.304 -10.122 1.00 90.75 78 TYR A C 1
ATOM 611 O O . TYR A 1 78 ? 2.166 -0.433 -9.873 1.00 90.75 78 TYR A O 1
ATOM 619 N N . SER A 1 79 ? 0.801 0.555 -11.360 1.00 89.19 79 SER A N 1
ATOM 620 C CA . SER A 1 79 ? 1.474 0.083 -12.564 1.00 89.19 79 SER A CA 1
ATOM 621 C C . SER A 1 79 ? 1.430 1.207 -13.611 1.00 89.19 79 SER A C 1
ATOM 623 O O . SER A 1 79 ? 0.332 1.688 -13.909 1.00 89.19 79 SER A O 1
ATOM 625 N N . PRO A 1 80 ? 2.566 1.690 -14.148 1.00 86.38 80 PRO A N 1
ATOM 626 C CA . PRO A 1 80 ? 2.602 2.618 -15.261 1.00 86.38 80 PRO A CA 1
ATOM 627 C C . PRO A 1 80 ? 1.853 2.088 -16.493 1.00 86.38 80 PRO A C 1
ATOM 629 O O . PRO A 1 80 ? 1.698 0.875 -16.674 1.00 86.38 80 PRO A O 1
ATOM 632 N N . PRO A 1 81 ? 1.426 2.999 -17.385 1.00 86.19 81 PRO A N 1
ATOM 633 C CA . PRO A 1 81 ? 0.808 2.633 -18.651 1.00 86.19 81 PRO A CA 1
ATOM 634 C C . PRO A 1 81 ? 1.675 1.664 -19.457 1.00 86.19 81 PRO A C 1
ATOM 636 O O . PRO A 1 81 ? 2.904 1.741 -19.431 1.00 86.19 81 PRO A O 1
ATOM 639 N N . CYS A 1 82 ? 1.018 0.782 -20.210 1.00 85.06 82 CYS A N 1
ATOM 640 C CA . CYS A 1 82 ? 1.666 -0.202 -21.083 1.00 85.06 82 CYS A CA 1
ATOM 641 C C . CYS A 1 82 ? 2.585 -1.209 -20.357 1.00 85.06 82 CYS A C 1
ATOM 643 O O . CYS A 1 82 ? 3.401 -1.859 -21.009 1.00 85.06 82 CYS A O 1
ATOM 645 N N . ASN A 1 83 ? 2.451 -1.362 -19.035 1.00 86.38 83 ASN A N 1
ATOM 646 C CA . ASN A 1 83 ? 3.040 -2.467 -18.281 1.00 86.38 83 ASN A CA 1
ATOM 647 C C . ASN A 1 83 ? 2.048 -3.635 -18.145 1.00 86.38 83 ASN A C 1
ATOM 649 O O . ASN A 1 83 ? 0.835 -3.427 -18.102 1.00 86.38 83 ASN A O 1
ATOM 653 N N . HIS A 1 84 ? 2.574 -4.852 -18.017 1.00 86.00 84 HIS A N 1
ATOM 654 C CA . HIS A 1 84 ? 1.803 -6.035 -17.641 1.00 86.00 84 HIS A CA 1
ATOM 655 C C . HIS A 1 84 ? 2.157 -6.395 -16.192 1.00 86.00 84 HIS A C 1
ATOM 657 O O . HIS A 1 84 ? 3.166 -7.068 -15.982 1.00 86.00 84 HIS A O 1
ATOM 663 N N . PRO A 1 85 ? 1.391 -5.904 -15.197 1.00 87.38 85 PRO A N 1
ATOM 664 C CA . PRO A 1 85 ? 1.697 -6.166 -13.799 1.00 87.38 85 PRO A CA 1
ATOM 665 C C . PRO A 1 85 ? 1.588 -7.659 -13.492 1.00 87.38 85 PRO A C 1
ATOM 667 O O . PRO A 1 85 ? 0.580 -8.286 -13.826 1.00 87.38 85 PRO A O 1
ATOM 670 N N . ASP A 1 86 ? 2.602 -8.221 -12.837 1.00 88.12 86 ASP A N 1
ATOM 671 C CA . ASP A 1 86 ? 2.543 -9.592 -12.345 1.00 88.12 86 ASP A CA 1
ATOM 672 C C . ASP A 1 86 ? 1.916 -9.601 -10.946 1.00 88.12 86 ASP A C 1
ATOM 674 O O . ASP A 1 86 ? 2.451 -9.047 -9.986 1.00 88.12 86 ASP A O 1
ATOM 678 N N . PHE A 1 87 ? 0.750 -10.231 -10.822 1.00 88.00 87 PHE A N 1
ATOM 679 C CA . PHE A 1 87 ? 0.045 -10.369 -9.547 1.00 88.00 87 PHE A CA 1
ATOM 680 C C . PHE A 1 87 ? 0.334 -11.694 -8.834 1.00 88.00 87 PHE A C 1
ATOM 682 O O . PHE A 1 87 ? -0.213 -11.924 -7.758 1.00 88.00 87 PHE A O 1
ATOM 689 N N . SER A 1 88 ? 1.227 -12.537 -9.361 1.00 89.81 88 SER A N 1
ATOM 690 C CA . SER A 1 88 ? 1.662 -13.774 -8.695 1.00 89.81 88 SER A CA 1
ATOM 691 C C . SER A 1 88 ? 2.309 -13.522 -7.321 1.00 89.81 88 SER A C 1
ATOM 693 O O . SER A 1 88 ? 2.293 -14.391 -6.447 1.00 89.81 88 SER 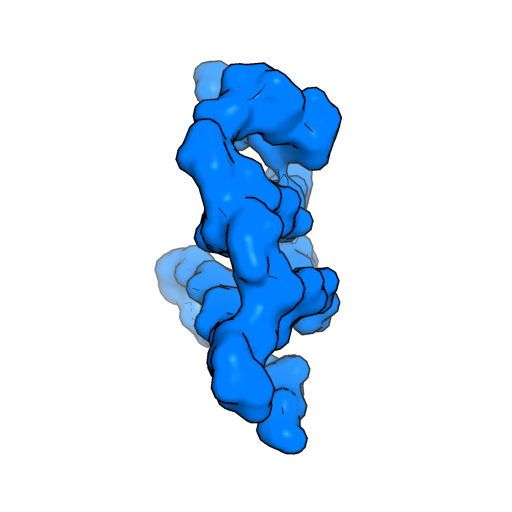A O 1
ATOM 695 N N . TYR A 1 89 ? 2.814 -12.305 -7.090 1.00 84.50 89 TYR A N 1
ATOM 696 C CA . TYR A 1 89 ? 3.341 -11.854 -5.799 1.00 84.50 89 TYR A CA 1
ATOM 697 C C . TYR A 1 89 ? 2.266 -11.688 -4.712 1.00 84.50 89 TYR A C 1
ATOM 699 O O . TYR A 1 89 ? 2.595 -11.653 -3.522 1.00 84.50 89 TYR A O 1
ATOM 707 N N . VAL A 1 90 ? 0.987 -11.582 -5.086 1.00 87.06 90 VAL A N 1
ATOM 708 C CA . VAL A 1 90 ? -0.130 -11.480 -4.144 1.00 87.06 90 VAL A CA 1
ATOM 709 C C . VAL A 1 90 ? -0.522 -12.884 -3.686 1.00 87.06 90 VAL A C 1
ATOM 711 O O . VAL A 1 90 ? -1.113 -13.658 -4.433 1.00 87.06 90 VAL A O 1
ATOM 714 N N . LYS A 1 91 ? -0.202 -13.217 -2.434 1.00 78.06 91 LYS A N 1
ATOM 715 C CA . LYS A 1 91 ? -0.609 -14.484 -1.808 1.00 78.06 91 LYS A CA 1
ATOM 716 C C . LYS A 1 91 ? -1.945 -14.307 -1.077 1.00 78.06 91 LYS A C 1
ATOM 718 O O . LYS A 1 91 ? -2.110 -13.318 -0.361 1.00 78.06 91 LYS A O 1
ATOM 723 N N . HIS A 1 92 ? -2.867 -15.253 -1.266 1.00 61.44 92 HIS A N 1
ATOM 724 C CA . HIS A 1 92 ? -4.181 -15.301 -0.608 1.00 61.44 92 HIS A CA 1
ATOM 725 C C . HIS A 1 92 ? -4.108 -15.899 0.802 1.00 61.44 92 HIS A C 1
ATOM 727 O O . HIS A 1 92 ? -3.366 -16.892 0.973 1.00 61.44 92 HIS A O 1
#

pLDDT: mean 84.9, std 13.29, range [37.31, 98.0]

Solvent-accessible surface area (backbone atoms only — not comparable to full-atom values): 5919 Å² total; per-residue (Å²): 135,83,89,74,67,44,85,82,48,46,79,79,60,78,56,85,68,43,42,82,46,76,47,65,48,45,98,90,44,103,56,64,48,79,45,77,41,55,59,90,48,54,70,49,79,43,81,74,36,66,66,54,92,55,86,47,40,29,31,33,34,39,38,40,37,43,57,96,93,43,79,44,83,43,77,50,75,51,63,59,86,97,50,68,66,73,63,82,80,65,80,133

Secondary structure (DSSP, 8-state):
------TTGGGGS--TTEEEEEEPPPTTSS--EEEEEETTSEEEEEEEE---SSS---EEEEEEEEETTEEEEEEEEE--TT-----TT---

Mean predicted aligned error: 6.08 Å

Nearest PDB structures (foldseek):
  4gyz-assembly6_F  TM=6.510E-01  e=1.652E-01  Mus musculus
  5npg-assembly1_A  TM=6.462E-01  e=2.476E-01  Drosophila melanogaster
  8dfv-assembly1_K  TM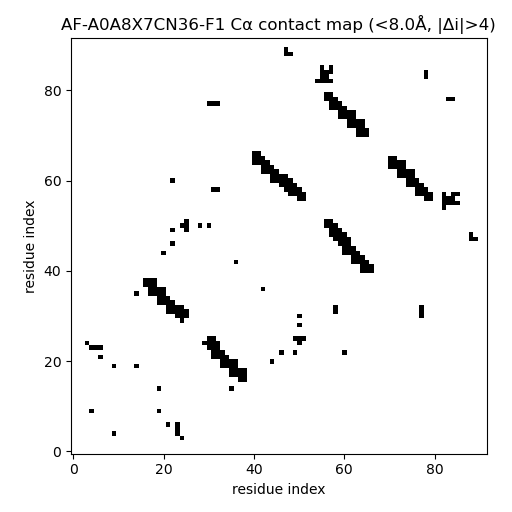=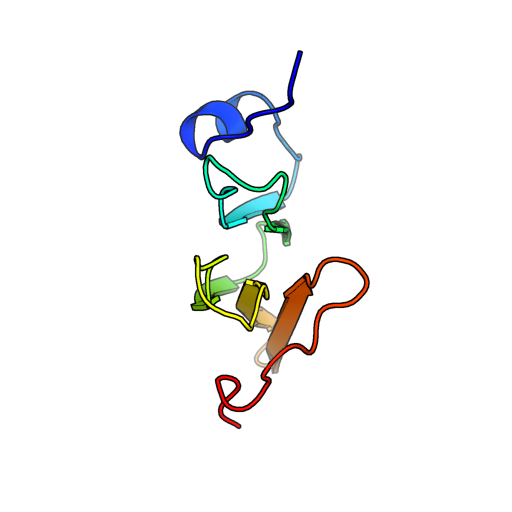6.298E-01  e=7.870E-01  Drosophila melanogaster
  1r8y-assembly1_C  TM=5.927E-01  e=5.563E-01  Mus musculus